Protein AF-A0A944SHF2-F1 (afdb_monomer)

pLDDT: mean 89.85, std 12.37, range [39.22, 98.38]

Structure (mmCIF, N/CA/C/O backbone):
data_AF-A0A944SHF2-F1
#
_entry.id   AF-A0A944SHF2-F1
#
loop_
_atom_site.group_PDB
_atom_site.id
_atom_site.type_symbol
_atom_site.label_atom_id
_atom_site.label_alt_id
_atom_site.label_comp_id
_atom_site.label_asym_id
_atom_site.label_entity_id
_atom_site.label_seq_id
_atom_site.pdbx_PDB_ins_code
_atom_site.Cartn_x
_atom_site.Cartn_y
_atom_site.Cartn_z
_atom_site.occupancy
_atom_site.B_iso_or_equiv
_atom_site.auth_seq_id
_atom_site.auth_comp_id
_atom_site.auth_asym_id
_atom_site.auth_atom_id
_atom_site.pdbx_PDB_model_num
ATOM 1 N N . MET A 1 1 ? 27.105 -18.353 -5.609 1.00 39.22 1 MET A N 1
ATOM 2 C CA . MET A 1 1 ? 26.042 -18.029 -6.584 1.00 39.22 1 MET A CA 1
ATOM 3 C C . MET A 1 1 ? 26.310 -16.612 -7.039 1.00 39.22 1 MET A C 1
ATOM 5 O O . MET A 1 1 ? 26.581 -15.772 -6.194 1.00 39.22 1 MET A O 1
ATOM 9 N N . THR A 1 2 ? 26.446 -16.418 -8.345 1.00 41.22 2 THR A N 1
ATOM 10 C CA . THR A 1 2 ? 27.033 -15.237 -8.989 1.00 41.22 2 THR A CA 1
ATOM 11 C C . THR A 1 2 ? 26.358 -13.947 -8.532 1.00 41.22 2 THR A C 1
ATOM 13 O O . THR A 1 2 ? 25.181 -13.734 -8.797 1.00 41.22 2 THR A O 1
ATOM 16 N N . ASN A 1 3 ? 27.128 -13.103 -7.845 1.00 46.25 3 ASN A N 1
ATOM 17 C CA . ASN A 1 3 ? 26.782 -11.722 -7.538 1.00 46.25 3 ASN A CA 1
ATOM 18 C C . ASN A 1 3 ? 26.871 -10.941 -8.860 1.00 46.25 3 ASN A C 1
ATOM 20 O O . ASN A 1 3 ? 27.925 -10.411 -9.203 1.00 46.25 3 ASN A O 1
ATOM 24 N N . ILE A 1 4 ? 25.827 -11.034 -9.687 1.00 59.72 4 ILE A N 1
ATOM 25 C CA . ILE A 1 4 ? 25.715 -10.229 -10.902 1.00 59.72 4 ILE A CA 1
ATOM 26 C C . ILE A 1 4 ? 25.269 -8.855 -10.427 1.00 59.72 4 ILE A C 1
ATOM 28 O O . ILE A 1 4 ? 24.136 -8.693 -9.977 1.00 59.72 4 ILE A O 1
ATOM 32 N N . ASP A 1 5 ? 26.170 -7.879 -10.501 1.00 84.44 5 ASP A N 1
ATOM 33 C CA . ASP A 1 5 ? 25.806 -6.483 -10.308 1.00 84.44 5 ASP A CA 1
ATOM 34 C C . ASP A 1 5 ? 24.692 -6.138 -11.303 1.00 84.44 5 ASP A C 1
ATOM 36 O O . ASP A 1 5 ? 24.890 -6.150 -12.522 1.00 84.44 5 ASP A O 1
ATOM 40 N N . ILE A 1 6 ? 23.493 -5.881 -10.778 1.00 89.56 6 ILE A N 1
ATOM 41 C CA . ILE A 1 6 ? 22.335 -5.477 -11.575 1.00 89.56 6 ILE A CA 1
ATOM 42 C C . ILE A 1 6 ? 22.751 -4.243 -12.388 1.00 89.56 6 ILE A C 1
ATOM 44 O O . ILE A 1 6 ? 23.185 -3.251 -11.791 1.00 89.56 6 ILE A O 1
ATOM 48 N N . PRO A 1 7 ? 22.610 -4.250 -13.730 1.00 93.12 7 PRO A N 1
ATOM 49 C CA . PRO A 1 7 ? 22.990 -3.100 -14.535 1.00 93.12 7 PRO A CA 1
ATOM 50 C C . PRO A 1 7 ? 22.287 -1.835 -14.039 1.00 93.12 7 PRO A C 1
ATOM 52 O O . PRO A 1 7 ? 21.078 -1.855 -13.795 1.00 93.12 7 PRO A O 1
ATOM 55 N N . LEU A 1 8 ? 23.020 -0.722 -13.930 1.00 93.06 8 LEU A N 1
ATOM 56 C CA . LEU A 1 8 ? 22.506 0.515 -13.326 1.00 93.06 8 LEU A CA 1
ATOM 57 C C . LEU A 1 8 ? 21.174 0.969 -13.947 1.00 93.06 8 LEU A C 1
ATOM 59 O O . LEU A 1 8 ? 20.249 1.326 -13.227 1.00 93.06 8 LEU A O 1
ATOM 63 N N . TRP A 1 9 ? 21.034 0.860 -15.271 1.00 94.00 9 TRP A N 1
ATOM 64 C CA . TRP A 1 9 ? 19.798 1.220 -15.971 1.00 94.00 9 TRP A CA 1
ATOM 65 C C . TRP A 1 9 ? 18.603 0.321 -15.601 1.00 94.00 9 TRP A C 1
ATOM 67 O O . TRP A 1 9 ? 17.466 0.790 -15.603 1.00 94.00 9 TRP A O 1
ATOM 77 N N . VAL A 1 10 ? 18.832 -0.957 -15.264 1.00 96.62 10 VAL A N 1
ATOM 78 C CA . VAL A 1 10 ? 17.785 -1.860 -14.753 1.00 96.62 10 VAL A CA 1
ATOM 79 C C . VAL A 1 10 ? 17.427 -1.466 -13.329 1.00 96.62 10 VAL A C 1
ATOM 81 O O . VAL A 1 10 ? 16.245 -1.368 -13.006 1.00 96.62 10 VAL A O 1
ATOM 84 N N . ALA A 1 11 ? 18.430 -1.198 -12.490 1.00 95.94 11 ALA A N 1
ATOM 85 C CA . ALA A 1 11 ? 18.217 -0.755 -11.117 1.00 95.94 11 ALA A CA 1
ATOM 86 C C . ALA A 1 11 ? 17.416 0.559 -11.063 1.00 95.94 11 ALA A C 1
ATOM 88 O O . ALA A 1 11 ? 16.486 0.674 -10.267 1.00 95.94 11 ALA A O 1
ATOM 89 N N . ASP A 1 12 ? 17.713 1.516 -11.945 1.00 95.12 12 ASP A N 1
ATOM 90 C CA . ASP A 1 12 ? 16.967 2.771 -12.074 1.00 95.12 12 ASP A CA 1
ATOM 91 C C . ASP A 1 12 ? 15.516 2.525 -12.503 1.00 95.12 12 ASP A C 1
ATOM 93 O O . ASP A 1 12 ? 14.588 3.043 -11.879 1.00 95.12 12 ASP A O 1
ATOM 97 N N . MET A 1 13 ? 15.295 1.660 -13.498 1.00 97.31 13 MET A N 1
ATOM 98 C CA . MET A 1 13 ? 13.946 1.258 -13.904 1.00 97.31 13 MET A CA 1
ATOM 99 C C . MET A 1 13 ? 13.179 0.567 -12.767 1.00 97.31 13 MET A C 1
ATOM 101 O O . MET A 1 13 ? 12.009 0.870 -12.557 1.00 97.31 13 MET A O 1
ATOM 105 N N . ASN A 1 14 ? 13.833 -0.289 -11.978 1.00 96.94 14 ASN A N 1
ATOM 106 C CA . ASN A 1 14 ? 13.243 -0.993 -10.833 1.00 96.94 14 ASN A CA 1
ATOM 107 C C . ASN A 1 14 ? 12.862 -0.063 -9.662 1.00 96.94 14 ASN A C 1
ATOM 109 O O . ASN A 1 14 ? 12.089 -0.458 -8.781 1.00 96.94 14 ASN A O 1
ATOM 113 N N . ARG A 1 15 ? 13.395 1.166 -9.614 1.00 94.00 15 ARG A N 1
ATOM 114 C CA . ARG A 1 15 ? 12.949 2.189 -8.651 1.00 94.00 15 ARG A CA 1
ATOM 115 C C . ARG A 1 15 ? 11.601 2.786 -9.045 1.00 94.00 15 ARG A C 1
ATOM 117 O O . ARG A 1 15 ? 10.811 3.113 -8.163 1.00 94.00 15 ARG A O 1
ATOM 124 N N . GLU A 1 16 ? 11.340 2.917 -10.342 1.00 94.62 16 GLU A N 1
ATOM 125 C CA . GLU A 1 16 ? 10.110 3.519 -10.862 1.00 94.62 16 GLU A CA 1
ATOM 126 C C . GLU A 1 16 ? 9.023 2.490 -11.184 1.00 94.62 16 GLU A C 1
ATOM 128 O O . GLU A 1 16 ? 7.842 2.791 -11.012 1.00 94.62 16 GLU A O 1
ATOM 133 N N . PHE A 1 17 ? 9.397 1.289 -11.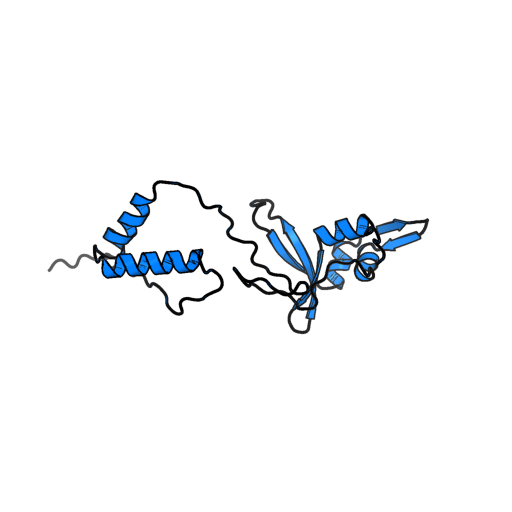631 1.00 97.56 17 PHE A N 1
ATOM 134 C CA . PHE A 1 17 ? 8.482 0.314 -12.216 1.00 97.56 17 PHE A CA 1
ATOM 135 C C . PHE A 1 17 ? 8.624 -1.087 -11.617 1.00 97.56 17 PHE A C 1
ATOM 137 O O . PHE A 1 17 ? 9.684 -1.479 -11.130 1.00 97.56 17 PHE A O 1
ATOM 144 N N . ALA A 1 18 ? 7.538 -1.855 -11.693 1.00 98.00 18 ALA A N 1
ATOM 145 C CA . ALA A 1 18 ? 7.527 -3.292 -11.446 1.00 98.00 18 ALA A CA 1
ATOM 146 C C . ALA A 1 18 ? 6.482 -3.983 -12.333 1.00 98.00 18 ALA A C 1
ATOM 148 O O . ALA A 1 18 ? 5.453 -3.390 -12.652 1.00 98.00 18 ALA A O 1
ATOM 149 N N . VAL A 1 19 ? 6.708 -5.236 -12.721 1.00 98.19 19 VAL A N 1
ATOM 150 C CA . VAL A 1 19 ? 5.673 -6.064 -13.365 1.00 98.19 19 VAL A CA 1
ATOM 151 C C . VAL A 1 19 ? 4.846 -6.752 -12.284 1.00 98.19 19 VAL A C 1
ATOM 153 O O . VAL A 1 19 ? 5.402 -7.289 -11.334 1.00 98.19 19 VAL A O 1
ATOM 156 N N . VAL A 1 20 ? 3.519 -6.723 -12.389 1.00 97.88 20 VAL A N 1
ATOM 157 C CA . VAL A 1 20 ? 2.630 -7.279 -11.359 1.00 97.88 20 VAL A CA 1
ATOM 158 C C . VAL A 1 20 ? 1.473 -8.064 -11.963 1.00 97.88 20 VAL A C 1
ATOM 160 O O . VAL A 1 20 ? 0.952 -7.705 -13.026 1.00 97.88 20 VAL A O 1
ATOM 163 N N . SER A 1 21 ? 1.029 -9.091 -11.242 1.00 96.88 21 SER A N 1
ATOM 164 C CA . SER A 1 21 ? -0.235 -9.781 -11.512 1.00 96.88 21 SER A CA 1
ATOM 165 C C . SER A 1 21 ? -1.395 -9.083 -10.797 1.00 96.88 21 SER A C 1
ATOM 167 O O . SER A 1 21 ? -1.334 -8.807 -9.599 1.00 96.88 21 SER A O 1
ATOM 169 N N . ILE A 1 22 ? -2.480 -8.806 -11.519 1.00 93.88 22 ILE A N 1
ATOM 170 C CA . ILE A 1 22 ? -3.744 -8.312 -10.957 1.00 93.88 22 ILE A CA 1
ATOM 171 C C . ILE A 1 22 ? -4.866 -9.183 -11.513 1.00 93.88 22 ILE A C 1
ATOM 173 O O . ILE A 1 22 ? -5.280 -9.030 -12.667 1.00 93.88 22 ILE A O 1
ATOM 177 N N . GLY A 1 23 ? -5.338 -10.127 -10.697 1.00 89.88 23 GLY A N 1
ATOM 178 C CA . GLY A 1 23 ? -6.214 -11.197 -11.170 1.00 89.88 23 GLY A CA 1
ATOM 179 C C . GLY A 1 23 ? -5.529 -11.996 -12.282 1.00 89.88 23 GLY A C 1
ATOM 180 O O . GLY A 1 23 ? -4.390 -12.423 -12.129 1.00 89.88 23 GLY A O 1
ATOM 181 N N . SER A 1 24 ? -6.199 -12.151 -13.425 1.00 92.69 24 SER A N 1
ATOM 182 C CA . SER A 1 24 ? -5.657 -12.830 -14.613 1.00 92.69 24 SER A CA 1
ATOM 183 C C . SER A 1 24 ? -4.821 -11.930 -15.535 1.00 92.69 24 SER A C 1
ATOM 185 O O . SER A 1 24 ? -4.368 -12.374 -16.587 1.00 92.69 24 SER A O 1
ATOM 187 N N . SER A 1 25 ? -4.648 -10.650 -15.196 1.00 96.12 25 SER A N 1
ATOM 188 C CA . SER A 1 25 ? -3.950 -9.676 -16.037 1.00 96.12 25 SER A CA 1
ATOM 189 C C . SER A 1 25 ? -2.545 -9.372 -15.529 1.00 96.12 25 SER A C 1
ATOM 191 O O . SER A 1 25 ? -2.361 -9.074 -14.353 1.00 96.12 25 SER A O 1
ATOM 193 N N . VAL A 1 26 ? -1.582 -9.299 -16.450 1.00 97.56 26 VAL A N 1
ATOM 194 C CA . VAL A 1 26 ? -0.266 -8.692 -16.201 1.00 97.56 26 VAL A CA 1
ATOM 195 C C . VAL A 1 26 ? -0.352 -7.181 -16.438 1.00 97.56 26 VAL A C 1
ATOM 197 O O . VAL A 1 26 ? -0.963 -6.717 -17.413 1.00 97.56 26 VAL A O 1
ATOM 200 N N . ARG A 1 27 ? 0.232 -6.392 -15.534 1.00 98.12 27 ARG A N 1
ATOM 201 C CA . ARG A 1 27 ? 0.334 -4.928 -15.636 1.00 98.12 27 ARG A CA 1
ATOM 202 C C . ARG A 1 27 ? 1.741 -4.463 -15.288 1.00 98.12 27 ARG A C 1
ATOM 204 O O . ARG A 1 27 ? 2.457 -5.130 -14.548 1.00 98.12 27 ARG A O 1
ATOM 211 N N . ILE A 1 28 ? 2.108 -3.286 -15.789 1.00 98.38 28 ILE A N 1
ATOM 212 C CA . ILE A 1 28 ? 3.319 -2.588 -15.365 1.00 98.38 28 ILE A CA 1
ATOM 213 C C . ILE A 1 28 ? 2.897 -1.556 -14.326 1.00 98.38 28 ILE A C 1
ATOM 215 O O . ILE A 1 28 ? 2.245 -0.561 -14.645 1.00 98.38 28 ILE A O 1
ATOM 219 N N . LEU A 1 29 ? 3.235 -1.816 -13.071 1.00 97.38 29 LEU A N 1
ATOM 220 C CA . LEU A 1 29 ? 3.078 -0.874 -11.979 1.00 97.38 29 LEU A CA 1
ATOM 221 C C . LEU A 1 29 ? 4.133 0.229 -12.094 1.00 97.38 29 LEU A C 1
ATOM 223 O O . LEU A 1 29 ? 5.303 -0.055 -12.339 1.00 97.38 29 LEU A O 1
ATOM 227 N N . ARG A 1 30 ? 3.730 1.474 -11.836 1.00 96.00 30 ARG A N 1
ATOM 228 C CA . ARG A 1 30 ? 4.620 2.608 -11.594 1.00 96.00 30 ARG A CA 1
ATOM 229 C C . ARG A 1 30 ? 4.399 3.171 -10.197 1.00 96.00 30 ARG A C 1
ATOM 231 O O . ARG A 1 30 ? 3.263 3.472 -9.822 1.00 96.00 30 ARG A O 1
ATOM 238 N N . PHE A 1 31 ? 5.490 3.377 -9.470 1.00 91.44 31 PHE A N 1
ATOM 239 C CA . PHE A 1 31 ? 5.501 4.127 -8.220 1.00 91.44 31 PHE A CA 1
ATOM 240 C C . PHE A 1 31 ? 5.530 5.625 -8.542 1.00 91.44 31 PHE A C 1
ATOM 242 O O . PHE A 1 31 ? 6.479 6.124 -9.144 1.00 91.44 31 PHE A O 1
ATOM 249 N N . VAL A 1 32 ? 4.475 6.347 -8.171 1.00 87.38 32 VAL A N 1
ATOM 250 C CA . VAL A 1 32 ? 4.327 7.785 -8.414 1.00 87.38 32 VAL A CA 1
ATOM 251 C C . VAL A 1 32 ? 4.440 8.518 -7.085 1.00 87.38 32 VAL A C 1
ATOM 253 O O . VAL A 1 32 ? 3.695 8.245 -6.148 1.00 87.38 32 VAL A O 1
ATOM 256 N N . VAL A 1 33 ? 5.364 9.467 -6.997 1.00 79.75 33 VAL A N 1
ATOM 257 C CA . VAL A 1 33 ? 5.430 10.387 -5.857 1.00 79.75 33 VAL A CA 1
ATOM 258 C C . VAL A 1 33 ? 4.406 11.491 -6.091 1.00 79.75 33 VAL A C 1
ATOM 260 O O . VAL A 1 33 ? 4.421 12.121 -7.149 1.00 79.75 33 VAL A O 1
ATOM 263 N N . ASP A 1 34 ? 3.499 11.709 -5.139 1.00 78.06 34 ASP A N 1
ATOM 264 C CA . ASP A 1 34 ? 2.597 12.856 -5.203 1.00 78.06 34 ASP A CA 1
ATOM 265 C C . ASP A 1 34 ? 3.410 14.150 -4.988 1.00 78.06 34 ASP A C 1
ATOM 267 O O . ASP A 1 34 ? 4.042 14.298 -3.939 1.00 78.06 34 ASP A O 1
ATOM 271 N N . PRO A 1 35 ? 3.430 15.091 -5.952 1.00 79.00 35 PRO A N 1
ATOM 272 C CA . PRO A 1 35 ? 4.219 16.315 -5.827 1.00 79.00 35 PRO A CA 1
ATOM 273 C C . PRO A 1 35 ? 3.732 17.230 -4.696 1.00 79.00 35 PRO A C 1
ATOM 275 O O . PRO A 1 35 ? 4.514 18.027 -4.188 1.00 79.00 35 PRO A O 1
ATOM 278 N N . LEU A 1 36 ? 2.463 17.119 -4.289 1.00 82.44 36 LEU A N 1
ATOM 279 C CA . LEU A 1 36 ? 1.885 17.896 -3.190 1.00 82.44 36 LEU A CA 1
ATOM 280 C C . LEU A 1 36 ? 2.014 17.183 -1.843 1.00 82.44 36 LEU A C 1
ATOM 282 O O . LEU A 1 36 ? 1.919 17.819 -0.796 1.00 82.44 36 LEU A O 1
ATOM 286 N N . ASN A 1 37 ? 2.239 15.869 -1.854 1.00 76.00 37 ASN A N 1
ATOM 287 C CA . ASN A 1 37 ? 2.490 15.091 -0.651 1.00 76.00 37 ASN A CA 1
ATOM 288 C C . ASN A 1 37 ? 3.530 13.993 -0.925 1.00 76.00 37 ASN A C 1
ATOM 290 O O . ASN A 1 37 ? 3.158 12.840 -1.145 1.00 76.00 37 ASN A O 1
ATOM 294 N N . PRO A 1 38 ? 4.836 14.310 -0.863 1.00 74.69 38 PRO A N 1
ATOM 295 C CA . PRO A 1 38 ? 5.894 13.352 -1.184 1.00 74.69 38 PRO A CA 1
ATOM 296 C C . PRO A 1 38 ? 5.906 12.087 -0.311 1.00 74.69 38 PRO A C 1
ATOM 298 O O . PRO A 1 38 ? 6.511 11.083 -0.686 1.00 74.69 38 PRO A O 1
ATOM 301 N N . GLN A 1 39 ? 5.240 12.121 0.849 1.00 68.56 39 GLN A N 1
ATOM 302 C CA . GLN A 1 39 ? 5.081 10.968 1.740 1.00 68.56 39 GLN A CA 1
ATOM 303 C C . GLN A 1 39 ? 4.008 9.991 1.235 1.00 68.56 39 GLN A C 1
ATOM 305 O O . GLN A 1 39 ? 4.002 8.824 1.620 1.00 68.56 39 GLN A O 1
ATOM 310 N N . ASN A 1 40 ? 3.125 10.442 0.340 1.00 69.50 40 ASN A N 1
ATOM 311 C CA . ASN A 1 40 ? 2.084 9.633 -0.267 1.00 69.50 40 ASN A CA 1
ATOM 312 C C . ASN A 1 40 ? 2.539 9.101 -1.634 1.00 69.50 40 ASN A C 1
ATOM 314 O O . ASN A 1 40 ? 2.581 9.821 -2.637 1.00 69.50 40 ASN A O 1
ATOM 318 N N . ARG A 1 41 ? 2.880 7.811 -1.683 1.00 72.88 41 ARG A N 1
ATOM 319 C CA . ARG A 1 41 ? 3.169 7.119 -2.942 1.00 72.88 41 ARG A CA 1
ATOM 320 C C . ARG A 1 41 ? 1.866 6.648 -3.574 1.00 72.88 41 ARG A C 1
ATOM 322 O O . ARG A 1 41 ? 1.196 5.760 -3.056 1.00 72.88 41 ARG A O 1
ATOM 329 N N . LYS A 1 42 ? 1.541 7.218 -4.728 1.00 83.56 42 LYS A N 1
ATOM 330 C CA . LYS A 1 42 ? 0.460 6.758 -5.596 1.00 83.56 42 LYS A CA 1
ATOM 331 C C . LYS A 1 42 ? 0.959 5.642 -6.502 1.00 83.56 42 LYS A C 1
ATOM 333 O O . LYS A 1 42 ? 2.139 5.563 -6.836 1.00 83.56 42 LYS A O 1
ATOM 338 N N . LEU A 1 43 ? 0.034 4.792 -6.924 1.00 90.06 43 LEU A N 1
ATOM 339 C CA . LEU A 1 43 ? 0.305 3.708 -7.854 1.00 90.06 43 LEU A CA 1
ATOM 340 C C . LEU A 1 43 ? -0.455 3.942 -9.151 1.00 90.06 43 LEU A C 1
ATOM 342 O O . LEU A 1 43 ? -1.628 4.312 -9.131 1.00 90.06 43 LEU A O 1
ATOM 346 N N . ALA A 1 44 ? 0.220 3.710 -10.270 1.00 93.81 44 ALA A N 1
ATOM 347 C CA . ALA A 1 44 ? -0.396 3.681 -11.588 1.00 93.81 44 ALA A CA 1
ATOM 348 C C . ALA A 1 44 ? -0.123 2.326 -12.238 1.00 93.81 44 ALA A C 1
ATOM 350 O O . ALA A 1 44 ? 0.990 1.814 -12.156 1.00 93.81 44 ALA A O 1
ATOM 351 N N . PHE A 1 45 ? -1.131 1.754 -12.889 1.00 95.69 45 PHE A N 1
ATOM 352 C CA . PHE A 1 45 ? -1.021 0.462 -13.557 1.00 95.69 45 PHE A CA 1
ATOM 353 C C . PHE A 1 45 ? -1.204 0.652 -15.054 1.00 95.69 45 PHE A C 1
ATOM 355 O O . PHE A 1 45 ? -2.265 1.072 -15.511 1.00 95.69 45 PHE A O 1
ATOM 362 N N . PHE A 1 46 ? -0.170 0.323 -15.815 1.00 97.56 46 PHE A N 1
ATOM 363 C CA . PHE A 1 46 ? -0.158 0.454 -17.262 1.00 97.56 46 PHE A CA 1
ATOM 364 C C . PHE A 1 46 ? -0.381 -0.897 -17.934 1.00 97.56 46 PHE A C 1
ATOM 366 O O . PHE A 1 46 ? 0.075 -1.945 -17.458 1.00 97.56 46 PHE A O 1
ATOM 373 N N . ARG A 1 47 ? -1.057 -0.864 -19.084 1.00 97.94 47 ARG A N 1
ATOM 374 C CA . ARG A 1 47 ? -0.902 -1.914 -20.093 1.00 97.94 47 ARG A CA 1
ATOM 375 C C . ARG A 1 47 ? 0.480 -1.778 -20.726 1.00 97.94 47 ARG A C 1
ATOM 377 O O . ARG A 1 47 ? 1.067 -0.697 -20.729 1.00 97.94 47 ARG A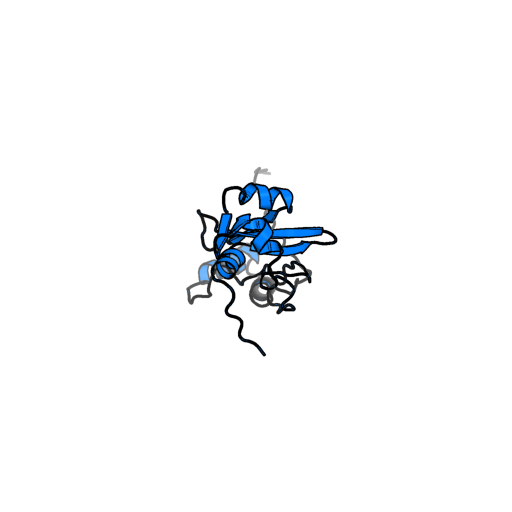 O 1
ATOM 384 N N . GLU A 1 48 ? 0.973 -2.856 -21.317 1.00 97.81 48 GLU A N 1
ATOM 385 C CA . GLU A 1 48 ? 2.263 -2.855 -22.012 1.00 97.81 48 GLU A CA 1
ATOM 386 C C . GLU A 1 48 ? 2.328 -1.792 -23.125 1.00 97.81 48 GLU A C 1
ATOM 388 O O . GLU A 1 48 ? 3.314 -1.065 -23.232 1.00 97.81 48 GLU A O 1
ATOM 393 N N . THR A 1 49 ? 1.238 -1.601 -23.876 1.00 98.12 49 THR A N 1
ATOM 394 C CA . THR A 1 49 ? 1.135 -0.563 -24.918 1.00 98.12 49 THR A CA 1
ATOM 395 C C . THR A 1 49 ? 1.361 0.849 -24.376 1.00 98.12 49 THR A C 1
ATOM 397 O O . THR A 1 49 ? 2.087 1.637 -24.984 1.00 98.12 49 THR A O 1
ATOM 400 N N . ASP A 1 50 ? 0.779 1.159 -23.217 1.00 98.31 50 ASP A N 1
ATOM 401 C CA . ASP A 1 50 ? 0.871 2.483 -22.595 1.00 98.31 50 ASP A CA 1
ATOM 402 C C . ASP A 1 50 ? 2.248 2.690 -21.961 1.00 98.31 50 ASP A C 1
ATOM 404 O O . ASP A 1 50 ? 2.823 3.772 -22.055 1.00 98.31 50 ASP A O 1
ATOM 408 N N . PHE A 1 51 ? 2.820 1.632 -21.382 1.00 98.25 51 PHE A N 1
ATOM 409 C CA . PHE A 1 51 ? 4.190 1.634 -20.875 1.00 98.25 51 PHE A CA 1
ATOM 410 C C . PHE A 1 51 ? 5.208 1.913 -21.993 1.00 98.25 51 PHE A C 1
ATOM 412 O O . PHE A 1 51 ? 6.096 2.757 -21.838 1.00 98.25 51 PHE A O 1
ATOM 419 N N . HIS A 1 52 ? 5.052 1.271 -23.154 1.00 98.25 52 HIS A N 1
ATOM 420 C CA . HIS A 1 52 ? 5.882 1.558 -24.322 1.00 98.25 52 HIS A CA 1
ATOM 421 C C . HIS A 1 52 ? 5.685 2.978 -24.847 1.00 98.25 52 HIS A C 1
ATOM 423 O O . HIS A 1 52 ? 6.667 3.618 -25.218 1.00 98.25 52 HIS A O 1
ATOM 429 N N . ALA A 1 53 ? 4.449 3.485 -24.877 1.00 98.25 53 ALA A N 1
ATOM 430 C CA . ALA A 1 53 ? 4.172 4.860 -25.283 1.00 98.25 53 ALA A CA 1
ATOM 431 C C . ALA A 1 53 ? 4.833 5.878 -24.337 1.00 98.25 53 ALA A C 1
ATOM 433 O O . ALA A 1 53 ? 5.496 6.800 -24.810 1.00 98.25 53 ALA A O 1
ATOM 434 N N . LEU A 1 54 ? 4.726 5.668 -23.020 1.00 97.19 54 LEU A N 1
ATOM 435 C CA . LEU A 1 54 ? 5.304 6.530 -21.985 1.00 97.19 54 LEU A CA 1
ATOM 436 C C . LEU A 1 54 ? 6.828 6.652 -22.102 1.00 97.19 54 LEU A C 1
ATOM 438 O O . LEU A 1 54 ? 7.383 7.727 -21.890 1.00 97.19 54 LEU A O 1
ATOM 442 N N . LEU A 1 55 ? 7.503 5.550 -22.427 1.00 97.44 55 LEU A N 1
ATOM 443 C CA . LEU A 1 55 ? 8.963 5.484 -22.505 1.00 97.44 55 LEU A CA 1
ATOM 444 C C . LEU A 1 55 ? 9.492 5.522 -23.940 1.00 97.44 55 LEU A C 1
ATOM 446 O O . LEU A 1 55 ? 10.667 5.225 -24.156 1.00 97.44 55 LEU A O 1
ATOM 450 N N . ARG A 1 56 ? 8.656 5.876 -24.924 1.00 97.31 56 ARG A N 1
ATOM 451 C CA . ARG A 1 56 ? 9.021 5.854 -26.350 1.00 97.31 56 ARG A CA 1
ATOM 452 C C . ARG A 1 56 ? 10.220 6.749 -26.659 1.00 97.31 56 ARG A C 1
ATOM 454 O O . ARG A 1 56 ? 11.045 6.398 -27.491 1.00 97.31 56 ARG A O 1
ATOM 461 N N . ASN A 1 57 ? 10.350 7.865 -25.948 1.00 96.88 57 ASN A N 1
ATOM 462 C CA . ASN A 1 57 ? 11.474 8.791 -26.078 1.00 96.88 57 ASN A CA 1
ATOM 463 C C . ASN A 1 57 ? 12.744 8.356 -25.319 1.00 96.88 57 ASN A C 1
ATOM 465 O O . ASN A 1 57 ? 13.715 9.108 -25.306 1.00 96.88 57 ASN A O 1
ATOM 469 N N . ARG A 1 58 ? 12.751 7.189 -24.660 1.00 96.12 58 ARG A N 1
ATOM 470 C CA . ARG A 1 58 ? 13.897 6.690 -23.890 1.00 96.12 58 ARG A CA 1
ATOM 471 C C . ARG A 1 58 ? 14.489 5.446 -24.525 1.00 96.12 58 ARG A C 1
ATOM 473 O O . ARG A 1 58 ? 13.822 4.420 -24.671 1.00 96.12 58 ARG A O 1
ATOM 480 N N . VAL A 1 59 ? 15.773 5.523 -24.835 1.00 95.38 59 VAL A N 1
ATOM 481 C CA . VAL A 1 59 ? 16.484 4.488 -25.572 1.00 95.38 59 VAL A CA 1
ATOM 482 C C . VAL A 1 59 ? 17.756 4.108 -24.823 1.00 95.38 59 VAL A C 1
ATOM 484 O O . VAL A 1 59 ? 18.473 4.970 -24.321 1.00 95.38 59 VAL A O 1
ATOM 487 N N . LEU A 1 60 ? 18.008 2.807 -24.719 1.00 94.88 60 LEU A N 1
ATOM 488 C CA . LEU A 1 60 ? 19.214 2.241 -24.136 1.00 94.88 60 LEU A CA 1
ATOM 489 C C . LEU A 1 60 ? 20.293 2.148 -25.218 1.00 94.88 60 LEU A C 1
ATOM 491 O O . LEU A 1 60 ? 20.074 1.530 -26.262 1.00 94.88 60 LEU A O 1
ATOM 495 N N . ARG A 1 61 ? 21.458 2.741 -24.950 1.00 92.31 61 ARG A N 1
ATOM 496 C CA . ARG A 1 61 ? 22.642 2.680 -25.812 1.00 92.31 61 ARG A CA 1
ATOM 497 C C . ARG A 1 61 ? 23.756 1.950 -25.076 1.00 92.31 61 ARG A C 1
ATOM 499 O O . ARG A 1 61 ? 24.277 2.468 -24.094 1.00 92.31 61 ARG A O 1
ATOM 506 N N . THR A 1 62 ? 24.096 0.753 -25.536 1.00 84.31 62 THR A N 1
ATOM 507 C CA . THR A 1 62 ? 25.140 -0.102 -24.943 1.00 84.31 62 THR A CA 1
ATOM 508 C C . THR A 1 62 ? 25.935 -0.757 -26.062 1.00 84.31 62 THR A C 1
ATOM 510 O O . THR A 1 62 ? 25.327 -1.327 -26.968 1.00 84.31 62 THR A O 1
ATOM 513 N N . ASP A 1 63 ? 27.265 -0.691 -26.007 1.00 80.44 63 ASP A N 1
ATOM 514 C CA . ASP A 1 63 ? 28.174 -1.378 -26.940 1.00 80.44 63 ASP A CA 1
ATOM 515 C C . ASP A 1 63 ? 27.830 -1.155 -28.424 1.00 80.44 63 ASP A C 1
ATOM 517 O O . ASP A 1 63 ? 27.750 -2.090 -29.219 1.00 80.44 63 ASP A O 1
ATOM 521 N N . GLY A 1 64 ? 27.532 0.097 -28.790 1.00 81.38 64 GLY A N 1
ATOM 522 C CA . GLY A 1 64 ? 27.168 0.480 -30.161 1.00 81.38 64 GLY A CA 1
ATOM 523 C C . GLY A 1 64 ? 25.777 0.022 -30.619 1.00 81.38 64 GLY A C 1
ATOM 524 O O . GLY A 1 64 ? 25.373 0.346 -31.732 1.00 81.38 64 GLY A O 1
ATOM 525 N N . ASN A 1 65 ? 25.023 -0.683 -29.773 1.00 87.25 65 ASN A N 1
ATOM 526 C CA . ASN A 1 65 ? 23.649 -1.086 -30.043 1.00 87.25 65 ASN A CA 1
ATOM 527 C C . ASN A 1 65 ? 22.654 -0.124 -29.397 1.00 87.25 65 ASN A C 1
ATOM 529 O O . ASN A 1 65 ? 22.804 0.279 -28.241 1.00 87.25 65 ASN A O 1
ATOM 533 N N . GLU A 1 66 ? 21.592 0.178 -30.137 1.00 92.56 66 GLU A N 1
ATOM 534 C CA . GLU A 1 66 ? 20.489 1.015 -29.687 1.00 92.56 66 GLU A CA 1
ATOM 535 C C . GLU A 1 66 ? 19.215 0.165 -29.558 1.00 92.56 66 GLU A C 1
ATOM 537 O O . GLU A 1 66 ? 18.832 -0.551 -30.485 1.00 92.56 66 GLU A O 1
ATOM 542 N N . ARG A 1 67 ? 18.571 0.186 -28.384 1.00 94.19 67 ARG A N 1
ATOM 543 C CA . ARG A 1 67 ? 17.346 -0.585 -28.101 1.00 94.19 67 ARG A CA 1
ATOM 544 C C . ARG A 1 67 ? 16.352 0.254 -27.315 1.00 94.19 67 ARG A C 1
ATOM 546 O O . ARG A 1 67 ? 16.740 0.987 -26.411 1.00 94.19 67 ARG A O 1
ATOM 553 N N . GLN A 1 68 ? 15.057 0.091 -27.578 1.00 97.06 68 GLN A N 1
ATOM 554 C CA . GLN A 1 68 ? 14.026 0.747 -26.771 1.00 97.06 68 GLN A CA 1
ATOM 555 C C . GLN A 1 68 ? 14.157 0.346 -25.292 1.00 97.06 68 GLN A C 1
ATOM 557 O O . GLN A 1 68 ? 14.146 -0.847 -24.977 1.00 97.06 68 GLN A O 1
ATOM 562 N N . LEU A 1 69 ? 14.231 1.327 -24.382 1.00 97.50 69 LEU A N 1
ATOM 563 C CA . LEU A 1 69 ? 14.448 1.068 -22.952 1.00 97.50 69 LEU A CA 1
ATOM 564 C C . LEU A 1 69 ? 13.331 0.208 -22.341 1.00 97.50 69 LEU A C 1
ATOM 566 O O . LEU A 1 69 ? 13.608 -0.718 -21.584 1.00 97.50 69 LEU A O 1
ATOM 570 N N . SER A 1 70 ? 12.073 0.478 -22.703 1.00 97.88 70 SER A N 1
ATOM 571 C CA . SER A 1 70 ? 10.911 -0.269 -22.204 1.00 97.88 70 SER A CA 1
ATOM 572 C C . SER A 1 70 ? 10.963 -1.749 -22.585 1.00 97.88 70 SER A C 1
ATOM 574 O O . SER A 1 70 ? 10.793 -2.611 -21.728 1.00 97.88 70 SER A O 1
ATOM 576 N N . THR A 1 71 ? 11.264 -2.062 -23.847 1.00 97.69 71 THR A N 1
ATOM 577 C CA . THR A 1 71 ? 11.426 -3.449 -24.311 1.00 97.69 71 THR A CA 1
ATOM 578 C C . THR A 1 71 ? 12.640 -4.126 -23.680 1.00 97.69 71 THR A C 1
ATOM 580 O O . THR A 1 71 ? 12.559 -5.294 -23.304 1.00 97.69 71 THR A O 1
ATOM 583 N N . ALA A 1 72 ? 13.760 -3.410 -23.550 1.00 96.81 72 ALA A N 1
ATOM 584 C CA . ALA A 1 72 ? 14.966 -3.943 -22.924 1.00 96.81 72 ALA A CA 1
ATOM 585 C C . ALA A 1 72 ? 14.720 -4.314 -21.453 1.00 96.81 72 ALA A C 1
ATOM 587 O O . ALA A 1 72 ? 15.103 -5.402 -21.030 1.00 96.81 72 ALA A O 1
ATOM 588 N N . TRP A 1 73 ? 14.029 -3.455 -20.698 1.00 98.00 73 TRP A N 1
ATOM 589 C CA . TRP A 1 73 ? 13.705 -3.708 -19.296 1.00 98.00 73 TRP A CA 1
ATOM 590 C C . TRP A 1 73 ? 12.733 -4.878 -19.112 1.00 98.00 73 TRP A C 1
ATOM 592 O O . TRP A 1 73 ? 13.007 -5.754 -18.297 1.00 98.00 73 TRP A O 1
ATOM 602 N N . LEU A 1 74 ? 11.656 -4.965 -19.908 1.00 98.00 74 LEU A N 1
ATOM 603 C CA . LEU A 1 74 ? 10.705 -6.087 -19.821 1.00 98.00 74 LEU A CA 1
ATOM 604 C C . LEU A 1 74 ? 11.365 -7.451 -20.077 1.00 98.00 74 LEU A 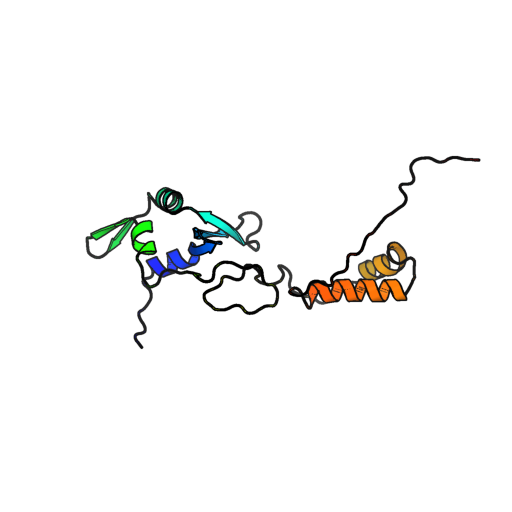C 1
ATOM 606 O O . LEU A 1 74 ? 10.926 -8.457 -19.530 1.00 98.00 74 LEU A O 1
ATOM 610 N N . ARG A 1 75 ? 12.432 -7.490 -20.882 1.00 96.56 75 ARG A N 1
ATOM 611 C CA . ARG A 1 75 ? 13.202 -8.711 -21.168 1.00 96.56 75 ARG A CA 1
ATOM 612 C C . ARG A 1 75 ? 14.319 -8.993 -20.165 1.00 96.56 75 ARG A C 1
ATOM 614 O O . ARG A 1 75 ? 14.929 -10.056 -20.244 1.00 96.56 75 ARG A O 1
ATOM 621 N N . SER A 1 76 ? 14.616 -8.061 -19.263 1.00 96.06 76 SER A N 1
ATOM 622 C CA . SER A 1 76 ? 15.664 -8.251 -18.264 1.00 96.06 76 SER A CA 1
ATOM 623 C C . SER A 1 76 ? 15.245 -9.332 -17.256 1.00 96.06 76 SER A C 1
ATOM 625 O O . SER A 1 76 ? 14.113 -9.267 -16.762 1.00 96.06 76 SER A O 1
ATOM 627 N N . PRO A 1 77 ? 16.126 -10.297 -16.920 1.00 96.00 77 PRO A N 1
ATOM 628 C CA . PRO A 1 77 ? 15.884 -11.244 -15.829 1.00 96.00 77 PRO A CA 1
ATOM 629 C C . PRO A 1 77 ? 15.889 -10.550 -14.460 1.00 96.00 77 PRO A C 1
ATOM 631 O O . PRO A 1 77 ? 15.217 -11.003 -13.546 1.00 96.00 77 PRO A O 1
ATOM 634 N N . GLU A 1 78 ? 16.567 -9.405 -14.351 1.00 96.81 78 GLU A N 1
ATOM 635 C CA . GLU A 1 78 ? 16.672 -8.618 -13.117 1.00 96.81 78 GLU A CA 1
ATOM 636 C C . GLU A 1 78 ? 15.574 -7.546 -12.999 1.00 96.81 78 GLU A C 1
ATOM 638 O O . GLU A 1 78 ? 15.694 -6.609 -12.205 1.00 96.81 78 GLU A O 1
ATOM 643 N N . ARG A 1 79 ? 14.519 -7.592 -13.830 1.00 97.38 79 ARG A N 1
ATOM 644 C CA . ARG A 1 79 ? 13.405 -6.638 -13.703 1.00 97.38 79 ARG A CA 1
ATOM 645 C C . ARG A 1 79 ? 12.681 -6.880 -12.380 1.00 97.38 79 ARG A C 1
ATOM 647 O O . ARG A 1 79 ? 12.456 -8.015 -11.975 1.00 97.38 79 ARG A O 1
ATOM 654 N N . LYS A 1 80 ? 12.248 -5.809 -11.728 1.00 97.62 80 LYS A N 1
ATOM 655 C CA . LYS A 1 80 ? 11.427 -5.914 -10.525 1.00 97.62 80 LYS A CA 1
ATOM 656 C C . LYS A 1 80 ? 10.051 -6.456 -10.884 1.00 97.62 80 LYS A C 1
ATOM 658 O O . LYS A 1 80 ? 9.366 -5.886 -11.736 1.00 97.62 80 LYS A O 1
ATOM 663 N N . GLU A 1 81 ? 9.625 -7.514 -10.210 1.00 97.81 81 GLU A N 1
ATOM 664 C CA . GLU A 1 81 ? 8.312 -8.101 -10.436 1.00 97.81 81 GLU A CA 1
ATOM 665 C C . GLU A 1 81 ? 7.706 -8.756 -9.200 1.00 97.81 81 GLU A C 1
ATOM 667 O O . G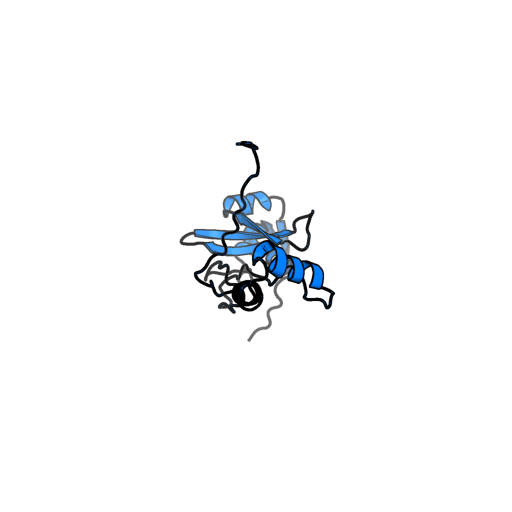LU A 1 81 ? 8.412 -9.147 -8.276 1.00 97.81 81 GLU A O 1
ATOM 672 N N . TYR A 1 82 ? 6.379 -8.847 -9.211 1.00 97.56 82 TYR A N 1
ATOM 673 C CA . TYR A 1 82 ? 5.557 -9.451 -8.169 1.00 97.56 82 TYR A CA 1
ATOM 674 C C . TYR A 1 82 ? 4.493 -10.351 -8.825 1.00 97.56 82 TYR A C 1
ATOM 676 O O . TYR A 1 82 ? 3.343 -9.926 -9.012 1.00 97.56 82 TYR A O 1
ATOM 684 N N . PRO A 1 83 ? 4.867 -11.568 -9.266 1.00 96.44 83 PRO A N 1
ATOM 685 C CA . PRO A 1 83 ? 3.953 -12.484 -9.946 1.00 96.44 83 PRO A CA 1
ATOM 686 C C . PRO A 1 83 ? 2.848 -13.023 -9.027 1.00 96.44 83 PRO A C 1
ATOM 688 O O . PRO A 1 83 ? 1.751 -13.290 -9.521 1.00 96.44 83 PRO A O 1
ATOM 691 N N . GLY A 1 84 ? 3.089 -13.103 -7.714 1.00 96.06 84 GLY A N 1
ATOM 692 C CA . GLY A 1 84 ? 2.075 -13.396 -6.695 1.00 96.06 84 GLY A CA 1
ATOM 693 C C . GLY A 1 84 ? 1.044 -12.270 -6.526 1.00 96.06 84 GLY A C 1
ATOM 694 O O . GLY A 1 84 ? -0.015 -12.463 -5.929 1.00 96.06 84 GLY A O 1
ATOM 695 N N . GLY A 1 85 ? 1.313 -11.105 -7.118 1.00 95.56 85 GLY A N 1
ATOM 696 C CA . GLY A 1 85 ? 0.364 -10.019 -7.305 1.00 95.56 85 GLY A CA 1
ATOM 697 C C . GLY A 1 85 ? 0.507 -8.889 -6.296 1.00 95.56 85 GLY A C 1
ATOM 698 O O . GLY A 1 85 ? 1.583 -8.626 -5.762 1.00 95.56 85 GLY A O 1
ATOM 699 N N . VAL A 1 86 ? -0.588 -8.162 -6.084 1.00 94.31 86 VAL A N 1
ATOM 700 C CA . VAL A 1 86 ? -0.628 -6.955 -5.253 1.00 94.31 86 VAL A CA 1
ATOM 701 C C . VAL A 1 86 ? -1.721 -7.103 -4.205 1.00 94.31 86 VAL A C 1
ATOM 703 O O . VAL A 1 86 ? -2.879 -7.326 -4.554 1.00 94.31 86 VAL A O 1
ATOM 706 N N . LEU A 1 87 ? -1.372 -6.936 -2.929 1.00 93.88 87 LEU A N 1
ATOM 707 C CA . LEU A 1 87 ? -2.310 -7.022 -1.811 1.00 93.88 87 LEU A CA 1
ATOM 708 C C . LEU A 1 87 ? -2.161 -5.825 -0.878 1.00 93.88 87 LEU A C 1
ATOM 710 O O . LEU A 1 87 ? -1.065 -5.337 -0.621 1.00 93.88 87 LEU A O 1
ATOM 714 N N . PHE A 1 88 ? -3.279 -5.373 -0.319 1.00 92.25 88 PHE A N 1
ATOM 715 C CA . PHE A 1 88 ? -3.269 -4.465 0.821 1.00 92.25 88 PHE A CA 1
ATOM 716 C C . PHE A 1 88 ? -3.398 -5.296 2.098 1.00 92.25 88 PHE A C 1
ATOM 718 O O . PHE A 1 88 ? -4.501 -5.711 2.452 1.00 92.25 88 PHE A O 1
ATOM 725 N N . ALA A 1 89 ? -2.269 -5.566 2.759 1.00 93.56 89 ALA A N 1
ATOM 726 C CA . ALA A 1 89 ? -2.213 -6.410 3.952 1.00 93.56 89 ALA A CA 1
ATOM 727 C C . ALA A 1 89 ? -1.477 -5.694 5.102 1.00 93.56 89 ALA A C 1
ATOM 729 O O . ALA A 1 89 ? -0.288 -5.937 5.334 1.00 93.56 89 ALA A O 1
ATOM 730 N N . PRO A 1 90 ? -2.148 -4.775 5.818 1.00 92.75 90 PRO A N 1
ATOM 731 C CA . PRO A 1 90 ? -1.539 -4.066 6.934 1.00 92.75 90 PRO A CA 1
ATOM 732 C C . PRO A 1 90 ? -1.042 -4.996 8.039 1.00 92.75 90 PRO A C 1
ATOM 734 O O . PRO A 1 90 ? -1.656 -6.023 8.320 1.00 92.75 90 PRO A O 1
ATOM 737 N N . GLY A 1 91 ? 0.096 -4.654 8.649 1.00 87.94 91 GLY A N 1
ATOM 738 C CA . GLY A 1 91 ? 0.698 -5.431 9.741 1.00 87.94 91 GLY A CA 1
ATOM 739 C C . GLY A 1 91 ? 1.133 -6.855 9.368 1.00 87.94 91 GLY A C 1
ATOM 740 O O . GLY A 1 91 ? 1.563 -7.604 10.239 1.00 87.94 91 GLY A O 1
ATOM 741 N N . THR A 1 92 ? 1.038 -7.242 8.093 1.00 91.00 92 THR A N 1
ATOM 742 C CA . THR A 1 92 ? 1.255 -8.620 7.642 1.00 91.00 92 THR A CA 1
ATOM 743 C C . THR A 1 92 ? 2.489 -8.701 6.753 1.00 91.00 92 THR A C 1
ATOM 745 O O . THR A 1 92 ? 2.625 -7.954 5.779 1.00 91.00 92 THR A O 1
ATOM 748 N N . LYS A 1 93 ? 3.390 -9.640 7.059 1.00 90.69 93 LYS A N 1
ATOM 749 C CA . LYS A 1 93 ? 4.501 -9.984 6.167 1.00 90.69 93 LYS A CA 1
ATOM 750 C C . LYS A 1 93 ? 3.983 -10.901 5.059 1.00 90.69 93 LYS A C 1
ATOM 752 O O . LYS A 1 93 ? 3.435 -11.960 5.348 1.00 90.69 93 LYS A O 1
ATOM 757 N N . LEU A 1 94 ? 4.161 -10.487 3.810 1.00 93.81 94 LEU A N 1
ATOM 758 C CA . LEU A 1 94 ? 3.777 -11.262 2.630 1.00 93.81 94 LEU A CA 1
ATOM 759 C C . LEU A 1 94 ? 4.991 -12.000 2.035 1.00 93.81 94 LEU A C 1
ATOM 761 O O . LEU A 1 94 ? 6.130 -11.626 2.339 1.00 93.81 94 LEU A O 1
ATOM 765 N N . PRO A 1 95 ? 4.764 -13.032 1.201 1.00 95.94 95 PRO A N 1
ATOM 766 C CA . PRO A 1 95 ? 5.795 -13.595 0.330 1.00 95.94 95 PRO A CA 1
ATOM 767 C C . PRO A 1 95 ? 6.480 -12.520 -0.529 1.00 95.94 95 PRO A C 1
ATOM 769 O O . PRO A 1 95 ? 5.867 -11.506 -0.861 1.00 95.94 95 PRO A O 1
ATOM 772 N N . GLU A 1 96 ? 7.748 -12.730 -0.892 1.00 93.62 96 GLU A N 1
ATOM 773 C CA . GLU A 1 96 ? 8.549 -11.733 -1.628 1.00 93.62 96 GLU A CA 1
ATOM 774 C C . GLU A 1 96 ? 7.997 -11.415 -3.024 1.00 93.62 96 GLU A C 1
ATOM 776 O O . GLU A 1 96 ? 8.169 -10.304 -3.525 1.00 93.62 96 GLU A O 1
ATOM 781 N N . ASP A 1 97 ? 7.292 -12.368 -3.630 1.00 95.94 97 ASP A N 1
ATOM 782 C CA . ASP A 1 97 ? 6.661 -12.254 -4.941 1.00 95.94 97 ASP A CA 1
ATOM 783 C C . ASP A 1 97 ? 5.287 -11.558 -4.902 1.00 95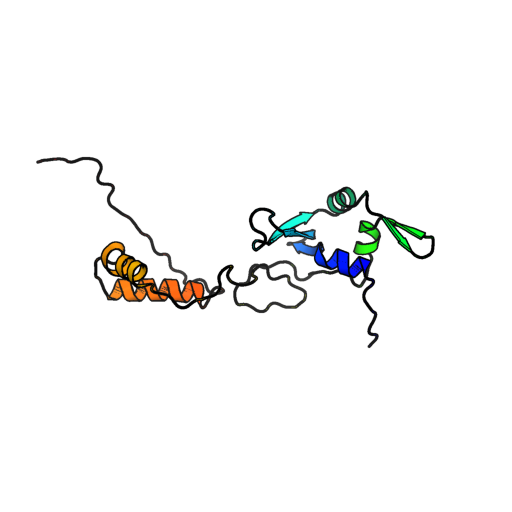.94 97 ASP A C 1
ATOM 785 O O . ASP A 1 97 ? 4.649 -11.406 -5.947 1.00 95.94 97 ASP A O 1
ATOM 789 N N . VAL A 1 98 ? 4.842 -11.097 -3.727 1.00 96.69 98 VAL A N 1
ATOM 790 C CA . VAL A 1 98 ? 3.611 -10.322 -3.537 1.00 96.69 98 VAL A CA 1
ATOM 791 C C . VAL A 1 98 ? 3.949 -8.921 -3.038 1.00 96.69 98 VAL A C 1
ATOM 793 O O . VAL A 1 98 ? 4.544 -8.728 -1.977 1.00 96.69 98 VAL A O 1
ATOM 796 N N . LEU A 1 99 ? 3.498 -7.901 -3.764 1.00 94.50 99 LEU A N 1
ATOM 797 C CA . LEU A 1 99 ? 3.652 -6.519 -3.332 1.00 94.50 99 LEU A CA 1
ATOM 798 C C . LEU A 1 99 ? 2.628 -6.176 -2.244 1.00 94.50 99 LEU A C 1
ATOM 800 O O . LEU A 1 99 ? 1.426 -6.129 -2.517 1.00 94.50 99 LEU A O 1
ATOM 804 N N . ASN A 1 100 ? 3.106 -5.839 -1.041 1.00 93.81 100 ASN A N 1
ATOM 805 C CA . ASN A 1 100 ? 2.266 -5.217 -0.019 1.00 93.81 100 ASN A CA 1
ATOM 806 C C . ASN A 1 100 ? 2.097 -3.716 -0.297 1.00 93.81 100 ASN A C 1
ATOM 808 O O . ASN A 1 100 ? 3.071 -2.971 -0.404 1.00 93.81 100 ASN A O 1
ATOM 812 N N . LEU A 1 101 ? 0.850 -3.263 -0.390 1.00 90.81 101 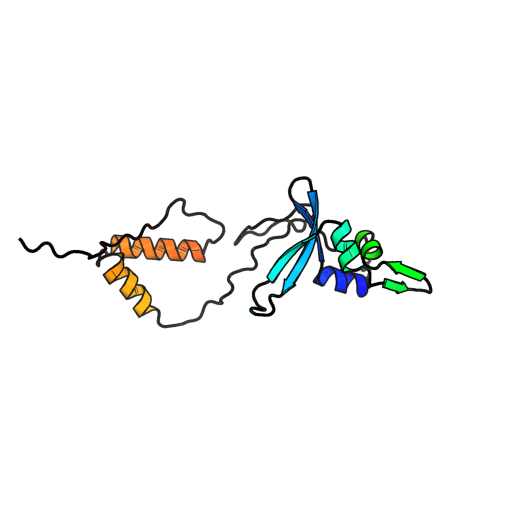LEU A N 1
ATOM 813 C CA . LEU A 1 101 ? 0.503 -1.853 -0.566 1.00 90.81 101 LEU A CA 1
ATOM 814 C C . LEU A 1 101 ? 0.574 -1.044 0.728 1.00 90.81 101 LEU A C 1
ATOM 816 O O . LEU A 1 101 ? 0.689 0.182 0.686 1.00 90.81 101 LEU A O 1
ATOM 820 N N . TRP A 1 102 ? 0.493 -1.713 1.875 1.00 89.31 102 TRP A N 1
ATOM 821 C CA . TRP A 1 102 ? 0.605 -1.055 3.163 1.00 89.31 102 TRP A CA 1
ATOM 822 C C . TRP A 1 102 ? 2.077 -0.885 3.551 1.00 89.31 102 TRP A C 1
ATOM 824 O O . TRP A 1 102 ? 2.813 -1.861 3.660 1.00 89.31 102 TRP A O 1
ATOM 834 N N . ASN A 1 103 ? 2.494 0.361 3.787 1.00 83.88 103 ASN A N 1
ATOM 835 C CA . ASN A 1 103 ? 3.875 0.725 4.131 1.00 83.88 103 ASN A CA 1
ATOM 836 C C . ASN A 1 103 ? 3.997 1.302 5.554 1.00 83.88 103 ASN A C 1
ATOM 838 O O . ASN A 1 103 ? 4.933 2.043 5.846 1.00 83.88 103 ASN A O 1
ATOM 842 N N . GLY A 1 104 ? 3.043 0.988 6.433 1.00 87.69 104 GLY A N 1
ATOM 843 C CA . GLY A 1 104 ? 2.932 1.601 7.756 1.00 87.69 104 GLY A CA 1
ATOM 844 C C . GLY A 1 104 ? 2.020 2.828 7.781 1.00 87.69 104 GLY A C 1
ATOM 845 O O . GLY A 1 104 ? 1.439 3.228 6.769 1.00 87.69 104 GLY A O 1
ATOM 846 N N . PHE A 1 105 ? 1.885 3.425 8.964 1.00 87.00 105 PHE A N 1
ATOM 847 C CA . PHE A 1 105 ? 1.185 4.695 9.135 1.00 87.00 105 PHE A CA 1
ATOM 848 C C . PHE A 1 105 ? 2.026 5.855 8.591 1.00 87.00 105 PHE A C 1
ATOM 850 O O . PHE A 1 105 ? 3.245 5.882 8.749 1.00 87.00 105 PHE A O 1
ATOM 857 N N . GLY A 1 106 ? 1.365 6.853 7.998 1.00 83.00 106 GLY A N 1
ATOM 858 C CA . GLY A 1 106 ? 2.017 8.086 7.534 1.00 83.00 106 GLY A CA 1
ATOM 859 C C . GLY A 1 106 ? 2.487 9.010 8.665 1.00 83.00 106 GLY A C 1
ATOM 860 O O . GLY A 1 106 ? 3.049 10.068 8.406 1.00 83.00 106 GLY A O 1
ATOM 861 N N . LEU A 1 107 ? 2.248 8.624 9.917 1.00 84.06 107 LEU A N 1
ATOM 862 C CA . LEU A 1 107 ? 2.614 9.361 11.118 1.00 84.06 107 LEU A CA 1
ATOM 863 C C . LEU A 1 107 ? 3.426 8.440 12.026 1.00 84.06 107 LEU A C 1
ATOM 865 O O . LEU A 1 107 ? 3.137 7.247 12.135 1.00 84.06 107 LEU A O 1
ATOM 869 N N . LYS A 1 108 ? 4.432 9.004 12.695 1.00 86.44 108 LYS A N 1
ATOM 870 C CA . LYS A 1 108 ? 5.139 8.327 13.784 1.00 86.44 108 LYS A CA 1
ATOM 871 C C . LYS A 1 108 ? 4.485 8.715 15.101 1.00 86.44 108 LYS A C 1
ATOM 873 O O . LYS A 1 108 ? 4.135 9.879 15.283 1.00 86.44 108 LYS A O 1
ATOM 878 N N . ALA A 1 109 ? 4.339 7.748 16.002 1.00 88.50 109 ALA A N 1
AT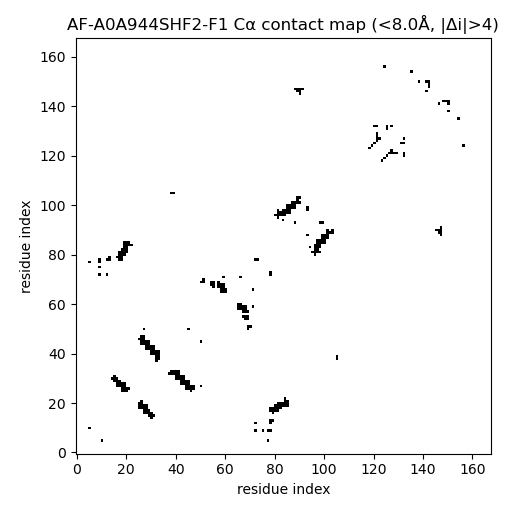OM 879 C CA . ALA A 1 109 ? 3.904 8.031 17.360 1.00 88.50 109 ALA A CA 1
ATOM 880 C C . ALA A 1 109 ? 4.880 9.015 18.020 1.00 88.50 109 ALA A C 1
ATOM 882 O O . ALA A 1 109 ? 6.097 8.901 17.855 1.00 88.50 109 ALA A O 1
ATOM 883 N N . ALA A 1 110 ? 4.328 9.978 18.744 1.00 90.50 110 ALA A N 1
ATOM 884 C CA . ALA A 1 110 ? 5.071 10.960 19.508 1.00 90.50 110 ALA A CA 1
ATOM 885 C C . ALA A 1 110 ? 4.382 11.137 20.859 1.00 90.50 110 ALA A C 1
ATOM 887 O O . ALA A 1 110 ? 3.160 11.010 20.959 1.00 90.50 110 ALA A O 1
ATOM 888 N N . GLU A 1 111 ? 5.170 11.426 21.888 1.00 91.81 111 GLU A N 1
ATOM 889 C CA . GLU A 1 111 ? 4.621 11.812 23.181 1.00 91.81 111 GLU A CA 1
ATOM 890 C C . GLU A 1 111 ? 3.903 13.158 23.060 1.00 91.81 111 GLU A C 1
ATOM 892 O O . GLU A 1 111 ? 4.335 14.055 22.331 1.00 91.81 111 GLU A O 1
ATOM 897 N N . GLY A 1 112 ? 2.787 13.302 23.769 1.00 91.69 112 GLY A N 1
ATOM 898 C CA . GLY A 1 112 ? 1.996 14.520 23.719 1.00 91.69 112 GLY A CA 1
ATOM 899 C C . GLY A 1 112 ? 0.789 14.479 24.642 1.00 91.69 112 GLY A C 1
ATOM 900 O O . GLY A 1 112 ? 0.364 13.423 25.110 1.00 91.69 112 GLY A O 1
ATOM 901 N N . VAL A 1 113 ? 0.228 15.661 24.894 1.00 93.88 113 VAL A N 1
ATOM 902 C CA . VAL A 1 113 ? -0.996 15.810 25.681 1.00 93.88 113 VAL A CA 1
ATOM 903 C C . VAL A 1 113 ? -2.193 15.506 24.788 1.00 93.88 113 VAL A C 1
ATOM 905 O O . VAL A 1 113 ? -2.525 16.279 23.892 1.00 93.88 113 VAL A O 1
ATOM 908 N N . VAL A 1 114 ? -2.850 14.380 25.054 1.00 94.75 114 VAL A N 1
ATOM 909 C CA . VAL A 1 114 ? -4.055 13.936 24.333 1.00 94.75 114 VAL A CA 1
ATOM 910 C C . VAL A 1 114 ? -5.341 14.147 25.137 1.00 94.75 114 VAL A C 1
ATOM 912 O O . VAL A 1 114 ? -6.422 13.821 24.655 1.00 94.75 114 VAL A O 1
ATOM 915 N N . THR A 1 115 ? -5.245 14.723 26.339 1.00 96.56 115 THR A N 1
ATOM 916 C CA . THR A 1 115 ? -6.373 14.946 27.258 1.00 96.56 115 THR A CA 1
ATOM 917 C C . THR A 1 115 ? -7.582 15.610 26.593 1.00 96.56 115 THR A C 1
ATOM 919 O O . THR A 1 115 ? -8.668 15.065 26.745 1.00 96.56 115 THR A O 1
ATOM 922 N N . PRO A 1 116 ? -7.447 16.666 25.758 1.00 97.00 116 PRO A N 1
ATOM 923 C CA . PRO A 1 116 ? -8.611 17.267 25.097 1.00 97.00 116 PRO A CA 1
ATOM 924 C C . PRO A 1 116 ? -9.381 16.298 24.187 1.00 97.00 116 PRO A C 1
ATOM 926 O O . PRO A 1 116 ? -10.601 16.381 24.075 1.00 97.00 116 PRO A O 1
ATOM 929 N N . PHE A 1 117 ? -8.676 15.370 23.534 1.00 95.81 117 PHE A N 1
ATOM 930 C CA . PHE A 1 117 ? -9.298 14.348 22.693 1.00 95.81 117 PHE A CA 1
ATOM 931 C C . PHE A 1 117 ? -10.006 13.286 23.541 1.00 95.81 117 PHE A C 1
ATOM 933 O O . PHE A 1 117 ? -11.137 12.912 23.238 1.00 95.81 117 PHE A O 1
ATOM 940 N N . LEU A 1 118 ? -9.368 12.843 24.628 1.00 97.19 118 LEU A N 1
ATOM 941 C CA . LEU A 1 118 ? -9.955 11.873 25.553 1.00 97.19 118 LEU A CA 1
ATOM 942 C C . LEU A 1 118 ? -11.186 12.443 26.271 1.00 97.19 118 LEU A C 1
ATOM 944 O O . LEU A 1 118 ? -12.213 11.771 26.327 1.00 97.19 118 LEU A O 1
ATOM 948 N N . ASP A 1 119 ? -11.121 13.692 26.734 1.00 97.81 119 ASP A N 1
ATOM 949 C CA . ASP A 1 119 ? -12.242 14.388 27.374 1.00 97.81 119 ASP A CA 1
ATOM 950 C C . ASP A 1 119 ? -13.424 14.538 26.419 1.00 97.81 119 ASP A C 1
ATOM 952 O O . ASP A 1 119 ? -14.565 14.310 26.812 1.00 97.81 119 ASP A O 1
ATOM 956 N N . PHE A 1 120 ? -13.170 14.852 25.146 1.00 96.88 120 PHE A N 1
ATOM 957 C CA . PHE A 1 120 ? -14.226 14.909 24.139 1.00 96.88 120 PHE A CA 1
ATOM 958 C C . PHE A 1 120 ? -14.919 13.552 23.956 1.00 96.88 120 PHE A C 1
ATOM 960 O O . PHE A 1 120 ? -16.149 13.488 23.940 1.00 96.88 120 PHE A O 1
ATOM 967 N N . ILE A 1 121 ? -14.161 12.455 23.860 1.00 97.31 121 ILE A N 1
ATOM 968 C CA . ILE A 1 121 ?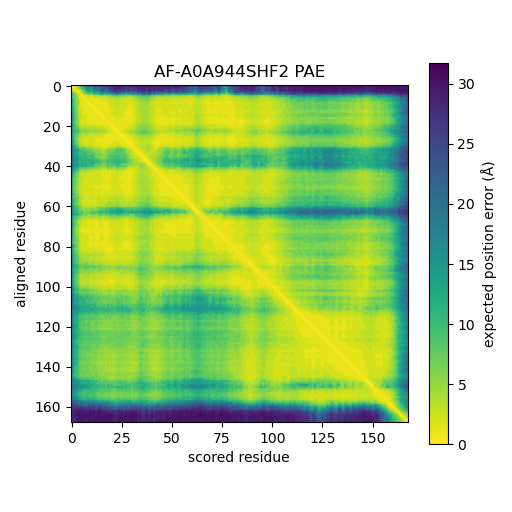 -14.758 11.118 23.739 1.00 97.31 121 ILE A CA 1
ATOM 969 C C . ILE A 1 121 ? -15.574 10.785 24.990 1.00 97.31 121 ILE A C 1
ATOM 971 O O . ILE A 1 121 ? -16.717 10.346 24.871 1.00 97.31 121 ILE A O 1
ATOM 975 N N . ARG A 1 122 ? -15.021 11.025 26.179 1.00 97.94 122 ARG A N 1
ATOM 976 C CA . ARG A 1 122 ? -15.668 10.695 27.451 1.00 97.94 122 ARG A CA 1
ATOM 977 C C . ARG A 1 122 ? -16.934 11.519 27.675 1.00 97.94 122 ARG A C 1
ATOM 979 O O . ARG A 1 122 ? -18.009 10.962 27.863 1.00 97.94 122 ARG A O 1
ATOM 986 N N . MET A 1 123 ? -16.819 12.843 27.618 1.00 97.50 123 MET A N 1
ATOM 987 C CA . MET A 1 123 ? -17.892 13.762 28.002 1.00 97.50 123 MET A CA 1
ATOM 988 C C . MET A 1 123 ? -18.933 13.952 26.897 1.00 97.50 123 MET A C 1
ATOM 990 O O . MET A 1 123 ? -20.115 14.078 27.195 1.00 97.50 123 MET A O 1
ATOM 994 N N . VAL A 1 124 ? -18.519 13.983 25.624 1.00 95.06 124 VAL A N 1
ATOM 995 C CA . VAL A 1 124 ? -19.426 14.305 24.508 1.00 95.06 124 VAL A CA 1
ATOM 996 C C . VAL A 1 124 ? -19.915 13.056 23.787 1.00 95.06 124 VAL A C 1
ATOM 998 O O . VAL A 1 124 ? -21.113 12.923 23.562 1.00 95.06 124 VAL A O 1
ATOM 1001 N N . ILE A 1 125 ? -19.014 12.143 23.409 1.00 95.56 125 ILE A N 1
ATOM 1002 C CA . ILE A 1 125 ? -19.405 10.943 22.648 1.00 95.56 125 ILE A CA 1
ATOM 1003 C C . ILE A 1 125 ? -20.070 9.906 23.557 1.00 95.56 125 ILE A C 1
ATOM 1005 O O . ILE A 1 125 ? -21.102 9.352 23.191 1.00 95.56 125 ILE A O 1
ATOM 1009 N N . CYS A 1 126 ? -19.488 9.654 24.730 1.00 96.75 126 CYS A N 1
ATOM 1010 C CA . CYS A 1 126 ? -19.950 8.615 25.651 1.00 96.75 126 CYS A CA 1
ATOM 1011 C C . CYS A 1 126 ? -20.872 9.160 26.749 1.00 96.75 126 CYS A C 1
ATOM 1013 O O . CYS A 1 126 ? -21.404 8.375 27.522 1.00 96.75 126 CYS A O 1
ATOM 1015 N N . ASN A 1 127 ? -21.094 10.481 26.814 1.00 95.75 127 ASN A N 1
ATOM 1016 C CA . ASN A 1 127 ? -21.948 11.126 27.819 1.00 95.75 127 ASN A CA 1
ATOM 1017 C C . ASN A 1 127 ? -21.579 10.728 29.266 1.00 95.75 127 ASN A C 1
ATOM 1019 O O . ASN A 1 127 ? -22.447 10.400 30.070 1.00 95.75 127 ASN A O 1
ATOM 1023 N N . GLU A 1 128 ? -20.278 10.723 29.568 1.00 97.00 128 GLU A N 1
ATOM 1024 C CA . GLU A 1 128 ? -19.697 10.309 30.856 1.00 97.00 128 GLU A CA 1
ATOM 1025 C C . GLU A 1 128 ? -19.968 8.841 31.251 1.00 97.00 128 GLU A C 1
ATOM 1027 O O . GLU A 1 128 ? -19.702 8.447 32.385 1.00 97.00 128 GLU A O 1
ATOM 1032 N N . ASP A 1 129 ? -20.431 8.005 30.316 1.00 98.06 129 ASP A N 1
ATOM 1033 C CA . ASP A 1 129 ? -20.481 6.553 30.489 1.00 98.06 129 ASP A CA 1
ATOM 1034 C C . ASP A 1 129 ? -19.069 5.955 30.351 1.00 98.06 129 ASP A C 1
ATOM 1036 O O . ASP A 1 129 ? -18.479 5.912 29.265 1.00 98.06 129 ASP A O 1
ATOM 1040 N N . GLU A 1 130 ? -18.508 5.514 31.478 1.00 97.69 130 GLU A N 1
ATOM 1041 C CA . GLU A 1 130 ? -17.140 4.990 31.559 1.00 97.69 130 GLU A CA 1
ATOM 1042 C C . GLU A 1 130 ? -16.971 3.620 30.876 1.00 97.69 130 GLU A C 1
ATOM 1044 O O . GLU A 1 130 ? -15.876 3.298 30.398 1.00 97.69 130 GLU A O 1
ATOM 1049 N N . GLU A 1 131 ? -18.036 2.816 30.776 1.00 98.00 131 GLU A N 1
ATOM 1050 C CA . GLU A 1 131 ? -18.000 1.538 30.058 1.00 98.00 131 GLU A CA 1
ATOM 1051 C C . GLU A 1 131 ? -17.890 1.790 28.551 1.00 98.00 131 GLU A C 1
ATOM 1053 O O . GLU A 1 131 ? -17.002 1.246 27.884 1.00 98.00 131 GLU A O 1
ATOM 1058 N N . TYR A 1 132 ? -18.724 2.688 28.019 1.00 97.00 132 TYR A N 1
ATOM 1059 C CA . TYR A 1 132 ? -18.657 3.097 26.617 1.00 97.00 132 TYR A CA 1
ATOM 1060 C C . TYR A 1 132 ? -17.352 3.809 26.288 1.00 97.00 132 TYR A C 1
ATOM 1062 O O . TYR A 1 132 ? -16.748 3.509 25.257 1.00 97.00 132 TYR A O 1
ATOM 1070 N N . PHE A 1 133 ? -16.873 4.693 27.164 1.00 98.00 133 PHE A N 1
ATOM 1071 C CA . PHE A 1 133 ? -15.586 5.358 26.979 1.00 98.00 133 PHE A CA 1
ATOM 1072 C C . PHE A 1 133 ? -14.448 4.343 26.850 1.00 98.00 133 PHE A C 1
ATOM 1074 O O . PHE A 1 133 ? -13.681 4.390 25.883 1.00 98.00 133 PHE A O 1
ATOM 1081 N N . THR A 1 134 ? -14.381 3.383 27.776 1.00 98.06 134 THR A N 1
ATOM 1082 C CA . THR A 1 134 ? -13.364 2.327 27.755 1.00 98.06 134 THR A CA 1
ATOM 1083 C C . THR A 1 134 ? -13.454 1.514 26.465 1.00 98.06 134 THR A C 1
ATOM 1085 O O . THR A 1 134 ? -12.447 1.331 25.781 1.00 98.06 134 THR A O 1
ATOM 1088 N N . TRP A 1 135 ? -14.659 1.085 26.079 1.00 96.94 135 TRP A N 1
ATOM 1089 C CA . TRP A 1 135 ? -14.865 0.301 24.863 1.00 96.94 135 TRP A CA 1
ATOM 1090 C C . TRP A 1 135 ? -14.464 1.066 23.593 1.00 96.94 135 TRP A C 1
ATOM 1092 O O . TRP A 1 135 ? -13.755 0.517 22.749 1.00 96.94 135 TRP A O 1
ATOM 1102 N N . VAL A 1 136 ? -14.847 2.343 23.464 1.00 97.12 136 VAL A N 1
ATOM 1103 C CA . VAL A 1 136 ? -14.508 3.186 22.303 1.00 97.12 136 VAL A CA 1
ATOM 1104 C C . VAL A 1 136 ? -12.998 3.397 22.195 1.00 97.12 136 VAL A C 1
ATOM 1106 O O . VAL A 1 136 ? -12.440 3.261 21.104 1.00 97.12 136 VAL A O 1
ATOM 1109 N N . ILE A 1 137 ? -12.315 3.694 23.304 1.00 96.88 137 ILE A N 1
ATOM 1110 C CA . ILE A 1 137 ? -10.857 3.867 23.307 1.00 96.88 137 ILE A CA 1
ATOM 1111 C C . ILE A 1 137 ? -10.151 2.557 22.957 1.00 96.88 137 ILE A C 1
ATOM 1113 O O . ILE A 1 137 ? -9.249 2.569 22.118 1.00 96.88 137 ILE A O 1
ATOM 1117 N N . SER A 1 138 ? -10.572 1.427 23.531 1.00 95.94 138 SER A N 1
ATOM 1118 C CA . SER A 1 138 ? -10.030 0.113 23.169 1.00 95.94 138 SER A CA 1
ATOM 1119 C C . SER A 1 138 ? -10.250 -0.207 21.690 1.00 95.94 138 SER A C 1
ATOM 1121 O O . SER A 1 138 ? -9.331 -0.688 21.032 1.00 95.94 138 SER A O 1
ATOM 1123 N N . TRP A 1 139 ? -11.422 0.119 21.143 1.00 96.00 139 TRP A N 1
ATOM 1124 C CA . TRP A 1 139 ? -11.731 -0.070 19.727 1.00 96.00 139 TRP A CA 1
ATOM 1125 C C . TRP A 1 139 ? -10.820 0.770 18.816 1.00 96.00 139 TRP A C 1
ATOM 1127 O O . TRP A 1 139 ? -10.271 0.261 17.839 1.00 96.00 139 TRP A O 1
ATOM 1137 N N . MET A 1 140 ? -10.603 2.049 19.149 1.00 95.00 140 MET A N 1
ATOM 1138 C CA . MET A 1 140 ? -9.687 2.923 18.401 1.00 95.00 140 MET A CA 1
ATOM 1139 C C . MET A 1 140 ? -8.229 2.461 18.515 1.00 95.00 140 MET A C 1
ATOM 1141 O O . MET A 1 140 ? -7.492 2.503 17.529 1.00 95.00 140 MET A O 1
ATOM 1145 N N . ALA A 1 141 ? -7.811 2.018 19.704 1.00 93.81 141 ALA A N 1
ATOM 1146 C CA . ALA A 1 141 ? -6.470 1.499 19.938 1.00 93.81 141 ALA A CA 1
ATOM 1147 C C . ALA A 1 141 ? -6.212 0.229 19.116 1.00 93.81 141 ALA A C 1
ATOM 1149 O O . ALA A 1 141 ? -5.174 0.145 18.459 1.00 93.81 141 ALA A O 1
ATOM 1150 N N . ASP A 1 142 ? -7.166 -0.707 19.081 1.00 94.12 142 ASP A N 1
ATOM 1151 C CA . ASP A 1 142 ? -7.076 -1.938 18.290 1.00 94.12 142 ASP A CA 1
ATOM 1152 C C . ASP A 1 142 ? -6.901 -1.643 16.794 1.00 94.12 142 ASP A C 1
ATOM 1154 O O . ASP A 1 142 ? -6.007 -2.195 16.158 1.00 94.12 142 ASP A O 1
ATOM 1158 N N . ALA A 1 143 ? -7.654 -0.685 16.244 1.00 92.06 143 ALA A N 1
ATOM 1159 C CA . ALA A 1 143 ? -7.530 -0.297 14.837 1.00 92.06 143 ALA A CA 1
ATOM 1160 C C . ALA A 1 143 ? -6.124 0.221 14.463 1.00 92.06 143 ALA A C 1
ATOM 1162 O O . ALA A 1 143 ? -5.677 0.059 13.324 1.00 92.06 143 ALA A O 1
ATOM 1163 N N . VAL A 1 144 ? -5.421 0.852 15.410 1.00 91.69 144 VAL A N 1
ATOM 1164 C CA . VAL A 1 144 ? -4.058 1.366 15.206 1.00 91.69 144 VAL A CA 1
ATOM 1165 C C . VAL A 1 144 ? -3.006 0.288 15.472 1.00 91.69 144 VAL A C 1
ATOM 1167 O O . VAL A 1 144 ? -2.039 0.174 14.720 1.00 91.69 144 VAL A O 1
ATOM 1170 N N . GLN A 1 145 ? -3.174 -0.499 16.534 1.00 92.00 145 GLN A N 1
ATOM 1171 C CA . GLN A 1 145 ? -2.194 -1.494 16.974 1.00 92.00 145 GLN A CA 1
ATOM 1172 C C . GLN A 1 145 ? -2.254 -2.779 16.137 1.00 92.00 145 GLN A C 1
ATOM 1174 O O . GLN A 1 145 ? -1.214 -3.372 15.855 1.00 92.00 145 GLN A O 1
ATOM 1179 N N . ASN A 1 146 ? -3.446 -3.154 15.668 1.00 92.75 146 ASN A N 1
ATOM 1180 C CA . ASN A 1 146 ? -3.723 -4.360 14.891 1.00 92.75 146 ASN A CA 1
ATOM 1181 C C . ASN A 1 146 ? -4.355 -4.012 13.524 1.00 92.75 146 ASN A C 1
ATOM 1183 O O . ASN A 1 146 ? -5.463 -4.437 13.203 1.00 92.75 146 ASN A O 1
ATOM 1187 N N . PRO A 1 147 ? -3.657 -3.268 12.643 1.00 91.50 147 PRO A N 1
ATOM 1188 C CA . PRO A 1 147 ? -4.250 -2.720 11.416 1.00 91.50 147 PRO A CA 1
ATOM 1189 C C . PRO A 1 147 ? -4.665 -3.787 10.384 1.00 91.50 147 PRO A C 1
ATOM 1191 O O . PRO A 1 147 ? -5.365 -3.481 9.418 1.00 91.50 147 PRO A O 1
ATOM 1194 N N . GLY A 1 148 ? -4.193 -5.029 10.545 1.00 90.06 148 GLY A N 1
ATOM 1195 C CA . GLY A 1 148 ? -4.544 -6.169 9.695 1.00 90.06 148 GLY A CA 1
ATOM 1196 C C . GLY A 1 148 ? -5.833 -6.885 10.109 1.00 90.06 148 GLY A C 1
ATOM 1197 O O . GLY A 1 148 ? -6.390 -7.637 9.308 1.00 90.06 148 GLY A O 1
ATOM 1198 N N . THR A 1 149 ? -6.330 -6.657 11.326 1.00 88.06 149 THR A N 1
ATOM 1199 C CA . THR A 1 149 ? -7.567 -7.265 11.823 1.00 88.06 149 THR A CA 1
ATOM 1200 C C . THR A 1 149 ? -8.732 -6.303 11.672 1.00 88.06 149 THR A C 1
ATOM 1202 O O . THR A 1 149 ? -8.611 -5.098 11.865 1.00 88.06 149 THR A O 1
ATOM 1205 N N . ARG A 1 150 ? -9.896 -6.840 11.304 1.00 82.81 150 ARG A N 1
ATOM 1206 C CA . ARG A 1 150 ? -11.140 -6.071 11.267 1.00 82.81 150 ARG A CA 1
ATOM 1207 C C . ARG A 1 150 ? -11.920 -6.391 12.541 1.00 82.81 150 ARG A C 1
ATOM 1209 O O . ARG A 1 150 ? -12.272 -7.558 12.700 1.00 82.81 150 ARG A O 1
ATOM 1216 N N . PRO A 1 151 ? -12.259 -5.402 13.385 1.00 80.38 151 PRO A N 1
ATOM 1217 C CA . PRO A 1 151 ? -12.986 -5.640 14.636 1.00 80.38 151 PRO A CA 1
ATOM 1218 C C . PRO A 1 151 ? -14.374 -6.277 14.456 1.00 80.38 151 PRO A C 1
ATOM 1220 O O . PRO A 1 151 ? -14.978 -6.730 15.421 1.00 80.38 151 PRO A O 1
ATOM 1223 N N . GLY A 1 152 ? -14.923 -6.278 13.232 1.00 89.62 152 GLY A N 1
ATOM 1224 C CA . GLY A 1 152 ? -16.266 -6.798 12.941 1.00 89.62 152 GLY A CA 1
ATOM 1225 C C . GLY A 1 152 ? -17.401 -5.919 13.478 1.00 89.62 152 GLY A C 1
ATOM 1226 O O . GLY A 1 152 ? -18.568 -6.269 13.337 1.00 89.62 152 GLY A O 1
ATOM 1227 N N . THR A 1 153 ? -17.064 -4.770 14.059 1.00 94.25 153 THR A N 1
ATOM 1228 C CA . THR A 1 153 ? -17.977 -3.787 14.646 1.00 94.25 153 THR A CA 1
ATOM 1229 C C . THR A 1 153 ? -17.724 -2.405 14.044 1.00 94.25 153 THR A C 1
ATOM 1231 O O . THR A 1 153 ? -16.659 -2.142 13.480 1.00 94.25 153 THR A O 1
ATOM 1234 N N . ALA A 1 154 ? -18.710 -1.515 14.155 1.00 93.62 154 ALA A N 1
ATOM 1235 C CA . ALA A 1 154 ? -18.602 -0.125 13.726 1.00 93.62 154 ALA A CA 1
ATOM 1236 C C . ALA A 1 154 ? -19.229 0.800 14.773 1.00 93.62 154 ALA A C 1
ATOM 1238 O O . ALA A 1 154 ? -20.269 0.476 15.347 1.00 93.62 154 ALA A O 1
ATOM 1239 N N . ILE A 1 155 ? -18.608 1.960 14.991 1.00 93.44 155 ILE A N 1
ATOM 1240 C CA . ILE A 1 155 ? -19.147 3.023 15.842 1.00 93.44 155 ILE A CA 1
ATOM 1241 C C . ILE A 1 155 ? -20.051 3.908 14.986 1.00 93.44 155 ILE A C 1
ATOM 1243 O O . ILE A 1 155 ? -19.609 4.456 13.975 1.00 93.44 155 ILE A O 1
ATOM 1247 N N . VAL A 1 156 ? -21.307 4.071 15.398 1.00 94.00 156 VAL A N 1
ATOM 1248 C CA . VAL A 1 156 ? -22.254 4.991 14.758 1.00 94.00 156 VAL A CA 1
ATOM 1249 C C . VAL A 1 156 ? -22.503 6.156 15.702 1.00 94.00 156 VAL A C 1
ATOM 1251 O O . VAL A 1 156 ? -23.121 5.993 16.749 1.00 94.00 156 VAL A O 1
ATOM 1254 N N . LEU A 1 157 ? -22.031 7.340 15.316 1.00 92.19 157 LEU A N 1
ATOM 1255 C CA . LEU A 1 157 ? -22.319 8.580 16.027 1.00 92.19 157 LEU A CA 1
ATOM 1256 C C . LEU A 1 157 ? -23.515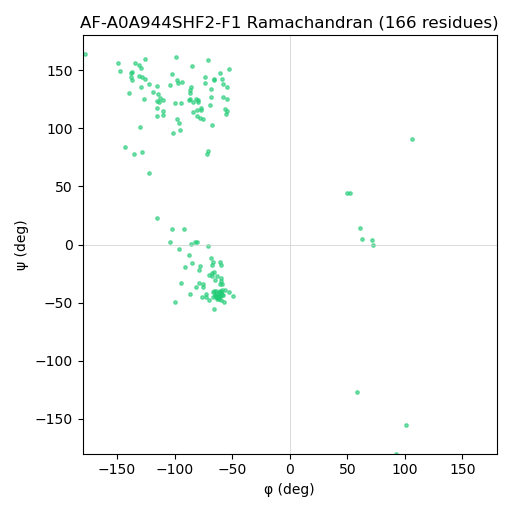 9.256 15.365 1.00 92.19 157 LEU A C 1
ATOM 1258 O O . LEU A 1 157 ? -23.476 9.574 14.176 1.00 92.19 157 LEU A O 1
ATOM 1262 N N . TYR A 1 158 ? -24.571 9.492 16.134 1.00 88.31 158 TYR A N 1
ATOM 1263 C CA . TYR A 1 158 ? -25.723 10.262 15.687 1.00 88.31 158 TYR A CA 1
ATOM 1264 C C . TYR A 1 158 ? -26.021 11.362 16.701 1.00 88.31 158 TYR A C 1
ATOM 1266 O O . TYR A 1 158 ? -25.851 11.193 17.904 1.00 88.31 158 TYR A O 1
ATOM 1274 N N . GLY A 1 159 ? -26.458 12.510 16.197 1.00 83.50 159 GLY A N 1
ATOM 1275 C CA . GLY A 1 159 ? -26.853 13.649 17.013 1.00 83.50 159 GLY A CA 1
ATOM 1276 C C . GLY A 1 159 ? -28.227 14.137 16.592 1.00 83.50 159 GLY A C 1
ATOM 1277 O O . GLY A 1 159 ? -28.629 13.995 15.434 1.00 83.50 159 GLY A O 1
ATOM 1278 N N . VAL A 1 160 ? -28.959 14.733 17.528 1.00 81.12 160 VAL A N 1
ATOM 1279 C CA . VAL A 1 160 ? -30.235 15.369 17.207 1.00 81.12 160 VAL A CA 1
ATOM 1280 C C . VAL A 1 160 ? -29.937 16.712 16.549 1.00 81.12 160 VAL A C 1
ATOM 1282 O O . VAL A 1 160 ? -29.387 17.618 17.176 1.00 81.12 160 VAL A O 1
ATOM 1285 N N . ASN A 1 161 ? -30.314 16.860 15.281 1.00 69.69 161 ASN A N 1
ATOM 1286 C CA . ASN A 1 161 ? -30.297 18.161 14.625 1.00 69.69 161 ASN A CA 1
ATOM 1287 C C . ASN A 1 161 ? -31.376 19.031 15.283 1.00 69.69 161 ASN A C 1
ATOM 1289 O O . ASN A 1 161 ? -32.562 18.870 15.001 1.00 69.69 161 ASN A O 1
ATOM 1293 N N . ARG A 1 162 ? -30.993 19.962 16.164 1.00 59.22 162 ARG A N 1
ATOM 1294 C CA . ARG A 1 162 ? -31.921 20.982 16.677 1.00 59.22 162 ARG A CA 1
ATOM 1295 C C . ARG A 1 162 ? -32.230 21.998 15.571 1.00 59.22 162 ARG A C 1
ATOM 1297 O O . ARG A 1 162 ? -31.698 23.103 15.559 1.00 59.22 162 ARG A O 1
ATOM 1304 N N . ARG A 1 163 ? -33.105 21.631 14.633 1.00 51.72 163 ARG A N 1
ATOM 1305 C CA . ARG A 1 163 ? -33.895 22.587 13.847 1.00 51.72 163 ARG A CA 1
ATOM 1306 C C . ARG A 1 163 ? -35.347 22.464 14.288 1.00 51.72 163 ARG A C 1
ATOM 1308 O O . ARG A 1 163 ? -35.960 21.430 14.063 1.00 51.72 163 ARG A O 1
ATOM 1315 N N . GLY A 1 164 ? -35.873 23.535 14.878 1.00 47.78 164 GLY A N 1
ATOM 1316 C CA . GLY A 1 164 ? -37.293 23.678 15.193 1.00 47.78 164 GLY A CA 1
ATOM 1317 C C . GLY A 1 164 ? -37.603 23.523 16.674 1.00 47.78 164 GLY A C 1
ATOM 1318 O O . GLY A 1 164 ? -37.886 22.436 17.158 1.00 47.78 164 GLY A O 1
ATOM 1319 N N . ILE A 1 165 ? -37.578 24.650 17.380 1.00 53.34 165 ILE A N 1
ATOM 1320 C CA . ILE A 1 165 ? -38.358 24.852 18.597 1.00 53.34 165 ILE A CA 1
ATOM 1321 C C . ILE A 1 165 ? -39.827 24.595 18.233 1.00 53.34 165 ILE A C 1
ATOM 1323 O O . ILE A 1 165 ? -40.384 25.322 17.416 1.00 53.34 165 ILE A O 1
ATOM 1327 N N . LEU A 1 166 ? -40.448 23.581 18.829 1.00 51.50 166 LEU A N 1
ATOM 1328 C CA . LEU A 1 166 ? -41.879 23.624 19.105 1.00 51.50 166 LEU A CA 1
ATOM 1329 C C . LEU A 1 166 ? -41.983 23.961 20.590 1.00 51.50 166 LEU A C 1
ATOM 1331 O O . LEU A 1 166 ? -41.795 23.104 21.451 1.00 51.50 166 LEU A O 1
ATOM 1335 N N . THR A 1 167 ? -42.154 25.248 20.882 1.00 43.19 167 THR A N 1
ATOM 1336 C CA . THR A 1 167 ? -42.725 25.671 22.162 1.00 43.19 167 THR A CA 1
ATOM 1337 C C . THR A 1 167 ? -44.137 25.084 22.287 1.00 43.19 167 THR A C 1
ATOM 1339 O O . THR A 1 167 ? -44.779 24.901 21.249 1.00 43.19 167 THR A O 1
ATOM 1342 N N . PRO A 1 168 ? -44.568 24.756 23.518 1.00 55.50 168 PRO A N 1
ATOM 1343 C CA . PRO A 1 168 ? -45.808 24.030 23.802 1.00 55.50 168 PRO A CA 1
ATOM 1344 C C . PRO A 1 168 ? -47.075 24.734 23.309 1.00 55.50 168 PRO A C 1
ATOM 1346 O O . PRO A 1 168 ? -47.054 25.981 23.180 1.00 55.50 168 PRO A O 1
#

Nearest PDB structures (foldseek):
  4pl7-assembly1_A  TM=2.533E-01  e=1.468E+00  Komagataella phaffii GS115
  4pl7-assembly2_B  TM=2.552E-01  e=1.661E+00  Komagataella phaffii GS115
  2yjf-assembly1_C  TM=2.689E-01  e=5.395E+00  Oryctolagus cuniculus
  2hf3-assembly1_A  TM=2.655E-01  e=6.107E+00  Drosophila melanogaster
  5mu3-assembly1_B  TM=1.935E-01  e=5.071E+00  Kluyveromyces lactis NRRL Y-1140

Solvent-accessible surface area (backbone atoms only — not comparable to full-atom values): 10447 Å² total; per-residue (Å²): 130,85,85,70,80,71,54,65,72,48,54,56,46,44,71,41,33,29,40,31,26,56,87,96,40,77,31,40,36,33,65,36,69,34,91,92,41,71,89,46,73,45,79,46,77,29,51,69,71,53,47,41,60,75,34,62,92,39,67,40,76,54,96,94,43,78,43,55,36,50,66,53,44,75,69,39,90,79,48,42,58,13,76,74,11,70,43,82,43,35,92,55,90,69,62,86,39,33,43,64,72,51,84,74,72,99,65,79,92,73,91,77,90,54,61,74,60,53,48,43,42,27,56,65,74,33,64,66,34,65,68,55,30,52,51,52,52,52,53,56,48,44,53,68,78,40,55,59,60,77,88,88,72,82,89,84,89,82,76,84,78,91,74,78,88,77,76,132

Sequence (168 aa):
MTNIDIPLWVADMNREFAVVSIGSSVRILRFVVDPLNPQNRKLAFFRETDFHALLRNRVLRTDGNERQLSTAWLRSPERKEYPGGVLFAPGTKLPEDVLNLWNGFGLKAAEGVVTPFLDFIRMVICNEDEEYFTWVISWMADAVQNPGTRPGTAIVLYGVNRRGILTP

Mean predicted aligned error: 7.47 Å

Foldseek 3Di:
DDPDDDPPLLVVCQQFWEWFDDPPDIWIKGFDQDPVHNLDTDIDTHDLVVLCVVQVVPWDADPNDIGRSSVVNVPDPSHHAQHVGEDAAPPDDDPPSYHHPDPADSDDDDDDDCPVVLCCCCCPVVVVPPVSSVVVVVVVVCCRVVVRDDPPDDDDDDDDDPDDDPDD

Radius of gyration: 25.09 Å; Cα contacts (8 Å, |Δi|>4): 183; chains: 1; bounding box: 74×44×62 Å

Secondary structure (DSSP, 8-state):
-------HHHHHHHHHEEEEEETTEEEEEEEEE-SS-TT-EEEEEE-HHHHHHHTTT-EEEETTEEEEHHHHHHT-TT--EETTEEE--TT-PPPTTEEE-----SS-------HHHHHIIIIIISTT-HHHHHHHHHHHHHHHH-TTS--S----------------